Protein AF-A0A9P6WSC3-F1 (afdb_monomer_lite)

InterPro domains:
  IPR002171 Large ribosomal subunit protein uL2 [PTHR13691] (2-62)
  IPR008991 Translation protein SH3-like domain superfamily [SSF50104] (2-62)
  IPR014726 Large ribosomal subunit protein uL2, domain 3 [G3DSA:4.10.950.10] (1-64)
  IPR022669 Large ribosomal subunit protein uL2, C-terminal [PF03947] (2-40)
  IPR022669 Large ribosomal subunit protein uL2, C-terminal [SM01382] (1-42)
  IPR022671 Large ribosomal subunit protein uL2, conserved site [PS00467] (8-19)

pLDDT: mean 75.29, std 16.44, range [42.31, 92.0]

Organism: Rhizopus oryzae (NCBI:txid64495)

Radius of gyration: 22.75 Å; chains: 1; bounding box: 71×37×46 Å

Foldseek 3Di:
DVVVVDDDDDDLCPADVQQAVNHDDDDRDDCPDAPADRVRHGPPPDDPDDDPVCPVVDPDDDDDPDDPPDPDPPPPPDDPDDDDD

Secondary structure (DSSP, 8-state):
-GGGTPPP---GGGS-TTT-TT--SSSS---SS--B-TTS-BSSS------STTTTT-SSPPPPS--PPP--------PPP----

Sequence (85 aa):
MRWRGIRPTVRGVAMNPVDHPHGGGEGRTGEAREPVSPWGTPAKGFKTRRNKRTNNMIVQRRKRKWTRPSRAKTRSRSRPGRAVR

Structure (mmCIF, N/CA/C/O backbone):
data_AF-A0A9P6WSC3-F1
#
_entry.id   AF-A0A9P6WSC3-F1
#
loop_
_atom_site.group_PDB
_atom_site.id
_atom_site.type_symbol
_atom_site.label_atom_id
_atom_site.label_alt_id
_atom_site.label_comp_id
_atom_site.label_asym_id
_atom_site.label_entity_id
_atom_site.label_seq_id
_atom_site.pdbx_PDB_ins_code
_atom_site.Cartn_x
_atom_site.Cartn_y
_atom_site.Cartn_z
_atom_site.occupancy
_atom_site.B_iso_or_equiv
_atom_site.auth_seq_id
_atom_site.auth_comp_id
_atom_site.auth_asym_id
_atom_site.auth_atom_id
_atom_site.pdbx_PDB_model_num
ATOM 1 N N . MET A 1 1 ? -3.736 -23.514 -9.584 1.00 62.12 1 MET A N 1
ATOM 2 C CA . MET A 1 1 ? -4.528 -22.398 -9.002 1.00 62.12 1 MET A CA 1
ATOM 3 C C . MET A 1 1 ? -5.675 -21.923 -9.897 1.00 62.12 1 MET A C 1
ATOM 5 O O . MET A 1 1 ? -6.687 -21.497 -9.359 1.00 62.12 1 MET A O 1
ATOM 9 N N . ARG A 1 2 ? -5.566 -22.035 -11.232 1.00 82.00 2 ARG A N 1
ATOM 10 C CA . ARG A 1 2 ? -6.599 -21.561 -12.176 1.00 82.00 2 ARG A CA 1
ATOM 11 C C .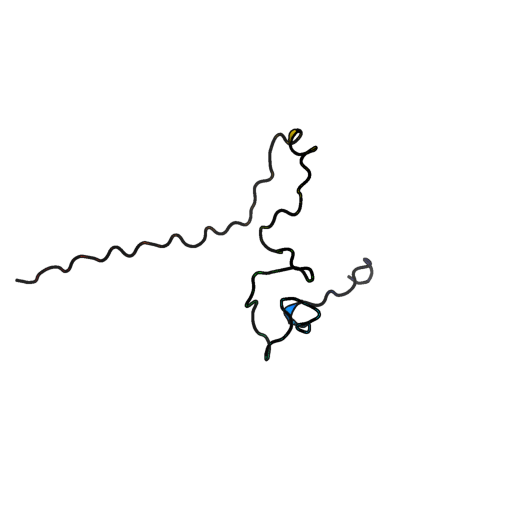 ARG A 1 2 ? -7.985 -22.186 -11.959 1.00 82.00 2 ARG A C 1
ATOM 13 O O . ARG A 1 2 ? -8.977 -21.485 -12.064 1.00 82.00 2 ARG A O 1
ATOM 20 N N . TRP A 1 3 ? -8.052 -23.448 -11.533 1.00 86.38 3 TRP A N 1
ATOM 21 C CA . TRP A 1 3 ? -9.319 -24.125 -11.210 1.00 86.38 3 TRP A CA 1
ATOM 22 C C . TRP A 1 3 ? -10.037 -23.564 -9.975 1.00 86.38 3 TRP A C 1
ATOM 24 O O . TRP A 1 3 ? -11.216 -23.813 -9.784 1.00 86.38 3 TRP A O 1
ATOM 34 N N . ARG A 1 4 ? -9.342 -22.774 -9.145 1.00 90.62 4 ARG A N 1
ATOM 35 C CA . ARG A 1 4 ? -9.927 -22.064 -7.996 1.00 90.62 4 ARG A CA 1
ATOM 36 C C . ARG A 1 4 ? -10.395 -20.644 -8.361 1.00 90.62 4 ARG A C 1
ATOM 38 O O . ARG A 1 4 ? -10.595 -19.835 -7.467 1.00 90.62 4 ARG A O 1
ATOM 45 N N . GLY A 1 5 ? -10.479 -20.307 -9.654 1.00 92.00 5 GLY A N 1
ATOM 46 C CA . GLY A 1 5 ? -10.887 -18.978 -10.131 1.00 92.00 5 GLY A CA 1
ATOM 47 C C . GLY A 1 5 ? -9.827 -17.879 -9.979 1.00 92.00 5 GLY A C 1
ATOM 48 O O . GLY A 1 5 ? -10.117 -16.706 -10.193 1.00 92.00 5 GLY A O 1
ATOM 49 N N . ILE A 1 6 ? -8.587 -18.225 -9.621 1.00 90.62 6 ILE A N 1
ATOM 50 C CA . ILE A 1 6 ? -7.523 -17.239 -9.395 1.00 90.62 6 ILE A CA 1
ATOM 51 C C . ILE A 1 6 ? -6.772 -16.976 -10.703 1.00 90.62 6 ILE A C 1
ATOM 53 O O . ILE A 1 6 ? -6.128 -17.873 -11.262 1.00 90.62 6 ILE A O 1
ATOM 57 N N . ARG A 1 7 ? -6.843 -15.725 -11.171 1.00 91.56 7 ARG A N 1
ATOM 58 C CA . ARG A 1 7 ? -6.090 -15.211 -12.325 1.00 91.56 7 ARG A CA 1
ATOM 59 C C . ARG A 1 7 ? -4.674 -14.794 -11.898 1.00 91.56 7 ARG A C 1
ATOM 61 O O . ARG A 1 7 ? -4.482 -14.405 -10.746 1.00 91.56 7 ARG A O 1
ATOM 68 N N . PRO A 1 8 ? -3.676 -14.874 -12.795 1.00 91.94 8 PRO A N 1
ATOM 69 C CA . PRO A 1 8 ? -2.336 -14.384 -12.491 1.00 91.94 8 PRO A CA 1
ATOM 70 C C . PRO A 1 8 ? -2.362 -12.876 -12.198 1.00 91.94 8 PRO A C 1
ATOM 72 O O . PRO A 1 8 ? -3.007 -12.114 -12.913 1.00 91.94 8 PRO A O 1
ATOM 75 N N . THR A 1 9 ? -1.640 -12.453 -11.160 1.00 91.12 9 THR A N 1
ATOM 76 C CA . THR A 1 9 ? -1.444 -11.040 -10.804 1.00 91.12 9 THR A CA 1
ATOM 77 C C . THR A 1 9 ? -0.033 -10.599 -11.180 1.00 91.12 9 THR A C 1
ATOM 79 O O . THR A 1 9 ? 0.940 -11.244 -10.782 1.00 91.12 9 THR A O 1
ATOM 82 N N . VAL A 1 10 ? 0.086 -9.493 -11.912 1.00 90.94 10 VAL A N 1
ATOM 83 C CA . VAL A 1 10 ? 1.375 -8.907 -12.312 1.00 90.94 10 VAL A CA 1
ATOM 84 C C . VAL A 1 10 ? 1.897 -7.989 -11.200 1.00 90.94 10 VAL A C 1
ATOM 86 O O . VAL A 1 10 ? 1.117 -7.310 -10.535 1.00 90.94 10 VAL A O 1
ATOM 89 N N . ARG A 1 11 ? 3.215 -7.988 -10.960 1.00 88.50 11 ARG A N 1
ATOM 90 C CA . ARG A 1 11 ? 3.854 -7.116 -9.956 1.00 88.50 11 ARG A CA 1
ATOM 91 C C . ARG A 1 11 ? 3.970 -5.685 -10.486 1.00 88.50 11 ARG A C 1
ATOM 93 O O . ARG A 1 11 ? 4.357 -5.510 -11.634 1.00 88.50 11 ARG A O 1
ATOM 100 N N . GLY A 1 12 ? 3.762 -4.688 -9.624 1.00 86.19 12 GLY A N 1
ATOM 101 C CA . GLY A 1 12 ? 3.859 -3.266 -9.985 1.00 86.19 12 GLY A CA 1
ATOM 102 C C . GLY A 1 12 ? 5.218 -2.823 -10.540 1.00 86.19 12 GLY A C 1
ATOM 103 O O . GLY A 1 12 ? 5.263 -1.988 -11.429 1.00 86.19 12 GLY A O 1
ATOM 104 N N . VAL A 1 13 ? 6.315 -3.443 -10.089 1.00 84.88 13 VAL A N 1
ATOM 105 C CA . VAL A 1 13 ? 7.684 -3.178 -10.589 1.00 84.88 13 VAL A CA 1
ATOM 106 C C . VAL A 1 13 ? 7.851 -3.525 -12.075 1.00 84.88 13 VAL A C 1
ATOM 108 O O . VAL A 1 13 ? 8.704 -2.972 -12.750 1.00 84.88 13 VAL A O 1
ATOM 111 N N . ALA A 1 14 ? 7.045 -4.455 -12.595 1.00 85.56 14 ALA A N 1
ATOM 112 C CA . ALA A 1 14 ? 7.095 -4.864 -13.998 1.00 85.56 14 ALA A CA 1
ATOM 113 C C . ALA A 1 14 ? 6.169 -4.031 -14.905 1.00 85.56 14 ALA A C 1
ATOM 115 O O . ALA A 1 14 ? 6.051 -4.341 -16.086 1.00 85.56 14 ALA A O 1
ATOM 116 N N . MET A 1 15 ? 5.462 -3.042 -14.351 1.00 89.06 15 MET A N 1
ATOM 117 C CA . MET A 1 15 ? 4.516 -2.199 -15.084 1.00 89.06 15 MET A CA 1
ATOM 118 C C . MET A 1 15 ? 5.180 -0.898 -15.552 1.00 89.06 15 MET A C 1
ATOM 120 O O . MET A 1 15 ? 6.296 -0.572 -15.146 1.00 89.06 15 MET A O 1
ATOM 124 N N . ASN A 1 16 ? 4.478 -0.136 -16.389 1.00 87.38 16 ASN A N 1
ATOM 125 C CA . ASN A 1 16 ? 4.919 1.190 -16.816 1.00 87.38 16 ASN A CA 1
ATOM 126 C C . ASN A 1 16 ? 4.672 2.237 -15.708 1.00 87.38 16 ASN A C 1
ATOM 128 O O . ASN A 1 16 ? 3.797 2.028 -14.861 1.00 87.38 16 ASN A O 1
ATOM 132 N N . PRO A 1 17 ? 5.362 3.396 -15.730 1.00 84.50 17 PRO A N 1
ATOM 133 C CA . PRO A 1 17 ? 5.148 4.483 -14.764 1.00 84.50 17 PRO A CA 1
ATOM 134 C C . PRO A 1 17 ? 3.703 4.992 -14.663 1.00 84.50 17 PRO A C 1
ATOM 136 O O . PRO A 1 17 ? 3.294 5.472 -13.609 1.00 84.50 17 PRO A O 1
ATOM 139 N N . VAL A 1 18 ? 2.937 4.905 -15.756 1.00 85.94 18 VAL A N 1
ATOM 140 C CA . VAL A 1 18 ? 1.527 5.325 -15.813 1.00 85.94 18 VAL A CA 1
ATOM 141 C C . VAL A 1 18 ? 0.593 4.341 -15.103 1.00 85.94 18 VAL A C 1
ATOM 143 O O . VAL A 1 18 ? -0.392 4.749 -14.495 1.00 85.94 18 VAL A O 1
ATOM 146 N N . ASP A 1 19 ? 0.926 3.051 -15.140 1.00 86.88 19 ASP A N 1
ATOM 147 C CA . ASP A 1 19 ? 0.054 1.970 -14.673 1.00 86.88 19 ASP A CA 1
ATOM 148 C C . ASP A 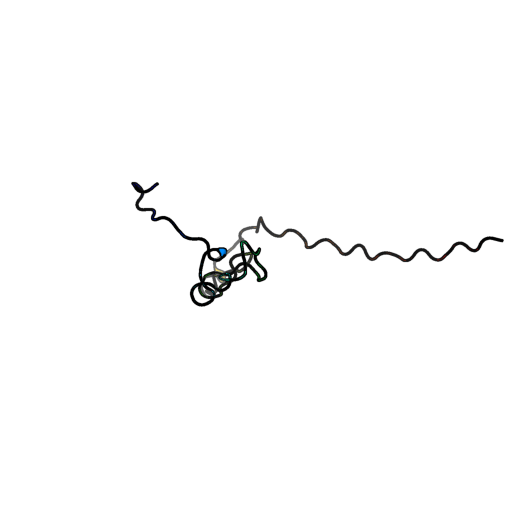1 19 ? 0.260 1.663 -13.186 1.00 86.88 19 ASP A C 1
ATOM 150 O O . ASP A 1 19 ? -0.661 1.230 -12.489 1.00 86.88 19 ASP A O 1
ATOM 154 N N . HIS A 1 20 ? 1.481 1.865 -12.682 1.00 86.94 20 HIS A N 1
ATOM 155 C CA . HIS A 1 20 ? 1.800 1.620 -11.284 1.00 86.94 20 HIS A CA 1
ATOM 156 C C . HIS A 1 20 ? 2.777 2.659 -10.738 1.00 86.94 20 HIS A C 1
ATOM 158 O O . HIS A 1 20 ? 3.801 2.923 -11.367 1.00 86.94 20 HIS A O 1
ATOM 164 N N . PRO A 1 21 ? 2.601 3.122 -9.486 1.00 86.62 21 PRO A N 1
ATOM 165 C CA . PRO A 1 21 ? 3.575 3.994 -8.820 1.00 86.62 21 PRO A CA 1
ATOM 166 C C . PRO A 1 21 ? 4.979 3.391 -8.612 1.00 86.62 21 PRO A C 1
ATOM 168 O O . PRO A 1 21 ? 5.865 4.078 -8.103 1.00 86.62 21 PRO A O 1
ATOM 171 N N . HIS A 1 22 ? 5.158 2.105 -8.929 1.00 85.62 22 HIS A N 1
ATOM 172 C CA . HIS A 1 22 ? 6.435 1.376 -8.876 1.00 85.62 22 HIS A CA 1
ATOM 173 C C . HIS A 1 22 ? 6.923 0.977 -10.268 1.00 85.62 22 HIS A C 1
ATOM 175 O O . HIS A 1 22 ? 7.920 0.272 -10.366 1.00 85.62 22 HIS A O 1
ATOM 181 N N . GLY A 1 23 ? 6.183 1.350 -11.309 1.00 84.00 23 GLY A N 1
ATOM 182 C CA . GLY A 1 23 ? 6.507 1.007 -12.676 1.00 84.00 23 GLY A CA 1
ATOM 183 C C . GLY A 1 23 ? 7.597 1.905 -13.251 1.00 84.00 23 GLY A C 1
ATOM 184 O O . GLY A 1 23 ? 7.756 3.058 -12.845 1.00 84.00 23 GLY A O 1
ATOM 185 N N . GLY A 1 24 ? 8.315 1.363 -14.230 1.00 82.94 24 GLY A N 1
ATOM 186 C CA . GLY A 1 24 ? 9.433 2.010 -14.912 1.00 82.94 24 GLY A CA 1
ATOM 187 C C . GLY A 1 24 ? 10.776 1.958 -14.181 1.00 82.94 24 GLY A C 1
ATOM 188 O O . GLY A 1 24 ? 10.927 1.344 -13.126 1.00 82.94 24 GLY A O 1
ATOM 189 N N . GLY A 1 25 ? 11.763 2.617 -14.790 1.00 77.25 25 GLY A N 1
ATOM 190 C CA . GLY A 1 25 ? 13.181 2.489 -14.453 1.00 77.25 25 GLY A CA 1
ATOM 191 C C . GLY A 1 25 ? 13.922 1.564 -15.422 1.00 77.25 25 GLY A C 1
ATOM 192 O O . GLY A 1 25 ? 13.318 0.73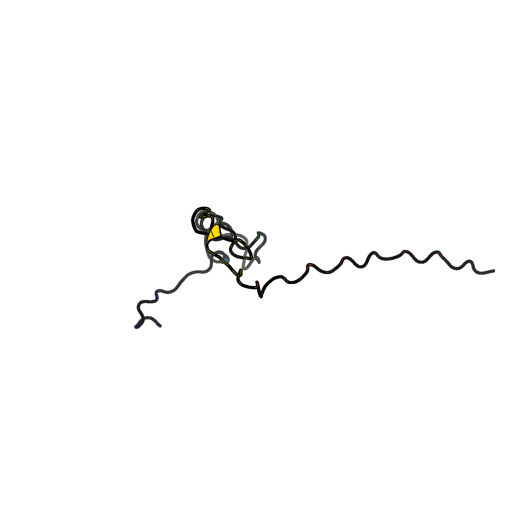8 -16.106 1.00 77.25 25 GLY A O 1
ATOM 193 N N . GLU A 1 26 ? 15.241 1.728 -15.508 1.00 77.81 26 GLU A N 1
ATOM 194 C CA . GLU A 1 26 ? 16.102 0.843 -16.292 1.00 77.81 26 GLU A CA 1
ATOM 195 C C . GLU A 1 26 ? 16.374 -0.449 -15.504 1.00 77.81 26 GLU A C 1
ATOM 197 O O . GLU A 1 26 ? 16.921 -0.435 -14.399 1.00 77.81 26 GLU A O 1
ATOM 202 N N . GLY A 1 27 ? 15.982 -1.593 -16.067 1.00 72.31 27 GLY A N 1
ATOM 203 C CA . GLY A 1 27 ? 16.187 -2.904 -15.450 1.00 72.31 27 GLY A CA 1
ATOM 204 C C . GLY A 1 27 ? 15.257 -3.199 -14.263 1.00 72.31 27 GLY A C 1
ATOM 205 O O . GLY A 1 27 ? 14.130 -2.721 -14.180 1.00 72.31 27 GLY A O 1
ATOM 206 N N . ARG A 1 28 ? 15.702 -4.067 -13.342 1.00 68.88 28 ARG A N 1
ATOM 207 C CA . ARG A 1 28 ? 14.959 -4.407 -12.111 1.00 68.88 28 ARG A CA 1
ATOM 208 C C . ARG A 1 28 ? 15.357 -3.465 -10.978 1.00 68.88 28 ARG A C 1
ATOM 210 O O . ARG A 1 28 ? 16.030 -3.879 -10.034 1.00 68.88 28 ARG A O 1
ATOM 217 N N . THR A 1 29 ? 14.948 -2.207 -11.058 1.00 63.09 29 THR A N 1
ATOM 218 C CA . THR A 1 29 ? 15.096 -1.273 -9.939 1.00 63.09 29 THR A CA 1
ATOM 219 C C . THR A 1 29 ? 14.220 -1.715 -8.764 1.00 63.09 29 THR A C 1
ATOM 221 O O . THR A 1 29 ? 13.045 -2.046 -8.922 1.00 63.09 29 THR A O 1
ATOM 224 N N . GLY A 1 30 ? 14.810 -1.785 -7.566 1.00 62.00 30 GLY A N 1
ATOM 225 C CA . GLY A 1 30 ? 14.063 -2.046 -6.333 1.00 62.00 30 GLY A CA 1
ATOM 226 C C . GLY A 1 30 ? 13.022 -0.954 -6.054 1.00 62.00 30 GLY A C 1
ATOM 227 O O . GLY A 1 30 ? 13.036 0.096 -6.688 1.00 62.00 30 GLY A O 1
ATOM 228 N N . GLU A 1 31 ? 12.127 -1.196 -5.088 1.00 61.94 31 GLU A N 1
ATOM 229 C CA . GLU A 1 31 ? 11.133 -0.224 -4.597 1.00 61.94 31 GLU A CA 1
ATOM 230 C C . GLU A 1 31 ? 11.833 1.065 -4.113 1.00 61.94 31 GLU A C 1
ATOM 232 O O . GLU A 1 31 ? 12.162 1.209 -2.938 1.00 61.94 31 GLU A O 1
ATOM 237 N N . ALA A 1 32 ? 12.078 2.019 -5.016 1.00 65.31 32 ALA A N 1
ATOM 238 C CA . ALA A 1 32 ? 12.614 3.341 -4.680 1.00 65.31 32 ALA A CA 1
ATOM 239 C C . ALA A 1 32 ? 11.622 4.159 -3.829 1.00 65.31 32 ALA A C 1
ATOM 241 O O . ALA A 1 32 ? 11.986 5.149 -3.199 1.00 65.31 32 ALA A O 1
ATOM 242 N N . ARG A 1 33 ? 10.352 3.733 -3.809 1.00 73.06 33 ARG A N 1
ATOM 243 C CA . ARG A 1 33 ? 9.244 4.335 -3.066 1.00 73.06 33 ARG A CA 1
ATOM 244 C C . ARG A 1 33 ? 8.688 3.334 -2.063 1.00 73.06 33 ARG A C 1
ATOM 246 O O . ARG A 1 33 ? 8.830 2.124 -2.236 1.00 73.06 33 ARG A O 1
ATOM 253 N N . GLU A 1 34 ? 8.010 3.840 -1.033 1.00 81.44 34 GLU A N 1
ATOM 254 C CA . GLU A 1 34 ? 7.288 2.974 -0.107 1.00 81.44 34 GLU A CA 1
ATOM 255 C C . GLU A 1 34 ? 6.319 2.047 -0.867 1.00 81.44 34 GLU A C 1
ATOM 257 O O . GLU A 1 34 ? 5.759 2.435 -1.900 1.00 81.44 34 GLU A O 1
ATOM 262 N N . PRO A 1 35 ? 6.101 0.814 -0.385 1.00 85.62 35 PRO A N 1
ATOM 263 C CA . PRO A 1 35 ? 5.203 -0.118 -1.042 1.00 85.62 35 PRO A CA 1
ATOM 264 C C . PRO A 1 35 ? 3.785 0.428 -1.054 1.00 85.62 35 PRO A C 1
ATOM 266 O O . PRO A 1 35 ? 3.163 0.566 0.003 1.00 85.62 35 PRO A O 1
ATOM 269 N N . VAL A 1 36 ? 3.265 0.706 -2.242 1.00 88.25 36 VAL A N 1
ATOM 270 C CA . VAL A 1 36 ? 1.916 1.218 -2.453 1.00 88.25 36 VAL A CA 1
ATOM 271 C C . VAL A 1 36 ? 1.152 0.306 -3.399 1.00 88.25 36 VAL A C 1
ATOM 273 O O . VAL A 1 36 ? 1.723 -0.402 -4.222 1.00 88.25 36 VAL A O 1
ATOM 276 N N . SER A 1 37 ? -0.164 0.318 -3.248 1.00 88.25 37 SER A N 1
ATOM 277 C CA . SER A 1 37 ? -1.093 -0.203 -4.249 1.00 88.25 37 SER A CA 1
ATOM 278 C C . SER A 1 37 ? -1.066 0.657 -5.526 1.00 88.25 37 SER A C 1
ATOM 280 O O . SER A 1 37 ? -0.584 1.794 -5.470 1.00 88.25 37 SER A O 1
ATOM 282 N N . PRO A 1 38 ? -1.650 0.180 -6.644 1.00 87.50 38 PRO A N 1
ATOM 283 C CA . PRO A 1 38 ? -1.755 0.958 -7.884 1.00 87.50 38 PRO A CA 1
ATOM 284 C C . PRO A 1 38 ? -2.388 2.344 -7.683 1.00 87.50 38 PRO A C 1
ATOM 286 O O . PRO A 1 38 ? -2.022 3.303 -8.346 1.00 87.50 38 PRO A O 1
ATOM 289 N N . TRP A 1 39 ? -3.279 2.471 -6.697 1.00 85.81 39 TRP A N 1
ATOM 290 C CA . TRP A 1 39 ? -3.982 3.712 -6.357 1.00 85.81 39 TRP A CA 1
ATOM 291 C C . TRP A 1 39 ? -3.341 4.496 -5.201 1.00 85.81 39 TRP A C 1
ATOM 293 O O . TRP A 1 39 ? -3.985 5.347 -4.593 1.00 85.81 39 TRP A O 1
ATOM 303 N N . GLY A 1 40 ? -2.105 4.174 -4.816 1.00 84.44 40 GLY A N 1
ATOM 304 C CA . GLY A 1 40 ? -1.353 4.945 -3.820 1.00 84.44 40 GLY A CA 1
ATOM 305 C C . GLY A 1 40 ? -1.661 4.623 -2.353 1.00 84.44 40 GLY A C 1
ATOM 306 O O . GLY A 1 40 ? -1.046 5.200 -1.462 1.00 84.44 40 GLY A O 1
ATOM 307 N N . THR A 1 41 ? -2.556 3.673 -2.054 1.00 87.31 41 THR A N 1
ATOM 308 C CA . THR A 1 41 ? -2.745 3.218 -0.661 1.00 87.31 41 THR A CA 1
ATOM 309 C C . THR A 1 41 ? -1.491 2.469 -0.190 1.00 87.31 41 THR A C 1
ATOM 311 O O . THR A 1 41 ? -1.104 1.518 -0.879 1.00 87.31 41 THR A O 1
ATOM 314 N N . PRO A 1 42 ? -0.873 2.818 0.956 1.00 88.12 42 PRO A N 1
ATOM 315 C CA . PRO A 1 42 ? 0.322 2.128 1.437 1.00 88.12 42 PRO A CA 1
ATOM 316 C C . PRO A 1 42 ? 0.026 0.666 1.792 1.00 88.12 42 PRO A C 1
ATOM 318 O O . PRO A 1 42 ? -0.907 0.364 2.538 1.00 88.12 42 PRO A O 1
ATOM 321 N N . ALA A 1 43 ? 0.834 -0.254 1.273 1.00 85.69 43 ALA A N 1
ATOM 322 C CA . ALA A 1 43 ? 0.651 -1.693 1.448 1.00 85.69 43 ALA A CA 1
ATOM 323 C C . ALA A 1 43 ? 1.225 -2.208 2.779 1.00 85.69 43 ALA A C 1
ATOM 325 O O . ALA A 1 43 ? 0.736 -3.193 3.337 1.00 85.69 43 ALA A O 1
ATOM 326 N N . LYS A 1 44 ? 2.255 -1.545 3.323 1.00 83.50 44 LYS A N 1
ATOM 327 C CA . LYS A 1 44 ? 2.881 -1.934 4.596 1.00 83.50 44 LYS A CA 1
ATOM 328 C C . LYS A 1 44 ? 2.357 -1.073 5.746 1.00 83.50 44 LYS A C 1
ATOM 330 O O . LYS A 1 44 ? 2.490 0.141 5.753 1.00 83.50 44 LYS A O 1
ATOM 335 N N . GLY A 1 45 ? 1.795 -1.716 6.770 1.00 81.00 45 GLY A N 1
ATOM 336 C CA . GLY A 1 45 ? 1.528 -1.098 8.077 1.00 81.00 45 GLY A CA 1
ATOM 337 C C . GLY A 1 45 ? 0.356 -0.109 8.162 1.00 81.00 45 GLY A C 1
ATOM 338 O O . GLY A 1 45 ? -0.021 0.246 9.283 1.00 81.00 45 GLY A O 1
ATOM 339 N N . PHE A 1 46 ? -0.249 0.287 7.041 1.00 84.75 46 PHE A N 1
ATOM 340 C CA . PHE A 1 46 ? -1.392 1.199 7.012 1.00 84.75 46 PHE A CA 1
ATOM 341 C C . PHE A 1 46 ? -2.702 0.504 7.412 1.00 84.75 46 PHE A C 1
ATOM 343 O O . PHE A 1 46 ? -2.992 -0.624 7.011 1.00 84.75 46 PHE A O 1
ATOM 350 N N . LYS A 1 47 ? -3.512 1.175 8.240 1.00 85.50 47 LYS A N 1
ATOM 351 C CA . LYS A 1 47 ? -4.837 0.687 8.648 1.00 85.50 47 LYS A CA 1
ATOM 352 C C . LYS A 1 47 ? -5.888 1.235 7.688 1.00 85.50 47 LYS A C 1
ATOM 354 O O . LYS A 1 47 ? -6.221 2.409 7.755 1.00 85.50 47 LYS A O 1
ATOM 359 N N . THR A 1 48 ? -6.474 0.366 6.872 1.00 87.38 48 THR A N 1
ATOM 360 C CA . THR A 1 48 ? -7.516 0.751 5.903 1.00 87.38 48 THR A CA 1
ATOM 361 C C . THR A 1 48 ? -8.895 0.982 6.537 1.00 87.38 48 THR A C 1
ATOM 363 O O . THR A 1 48 ? -9.732 1.685 5.976 1.00 87.38 48 THR A O 1
ATOM 366 N N . ARG A 1 49 ? -9.164 0.431 7.732 1.00 87.75 49 ARG A N 1
ATOM 367 C CA . ARG A 1 49 ? -10.463 0.578 8.415 1.00 87.75 49 ARG A CA 1
ATOM 368 C C . ARG A 1 49 ? -10.565 1.911 9.165 1.00 87.75 49 ARG A C 1
ATOM 370 O O . ARG A 1 49 ? -9.861 2.106 10.154 1.00 87.75 49 ARG A O 1
ATOM 377 N N . ARG A 1 50 ? -11.529 2.755 8.771 1.00 85.75 50 ARG A N 1
ATOM 378 C CA . ARG A 1 50 ? -11.801 4.07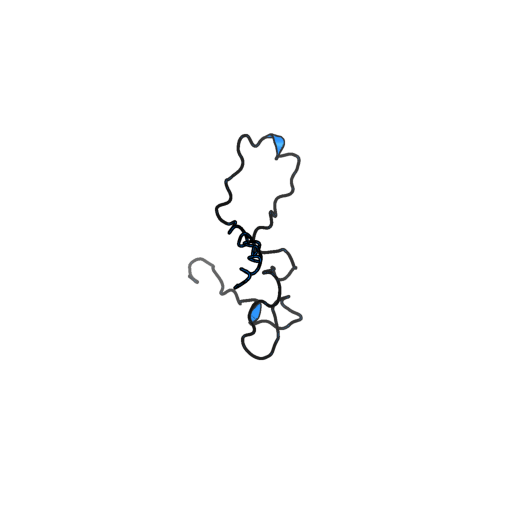9 9.380 1.00 85.75 50 ARG A CA 1
ATOM 379 C C . ARG A 1 50 ? -13.157 4.244 10.086 1.00 85.75 50 ARG A C 1
ATOM 381 O O . ARG A 1 50 ? -13.422 5.309 10.630 1.00 85.75 50 ARG A O 1
ATOM 388 N N . ASN A 1 51 ? -14.025 3.227 10.087 1.00 87.06 51 ASN A N 1
ATOM 389 C CA . ASN A 1 51 ? -15.381 3.354 10.642 1.00 87.06 51 ASN A CA 1
ATOM 390 C C . ASN A 1 51 ? -15.354 3.649 12.156 1.00 87.06 51 ASN A C 1
ATOM 392 O O . ASN A 1 51 ? -14.871 2.821 12.932 1.00 87.06 51 ASN A O 1
ATOM 396 N N . LYS A 1 52 ? -15.882 4.817 12.551 1.00 83.38 52 LYS A N 1
ATOM 397 C CA . LYS A 1 52 ? -15.970 5.280 13.944 1.00 83.38 52 LYS A CA 1
ATOM 398 C C . LYS A 1 52 ? -17.100 4.597 14.724 1.00 83.38 52 LYS A C 1
ATOM 400 O O . LYS A 1 52 ? -16.880 4.236 15.874 1.00 83.38 52 LYS A O 1
ATOM 405 N N . ARG A 1 53 ? -18.253 4.332 14.094 1.00 86.06 53 ARG A N 1
ATOM 406 C CA . ARG A 1 53 ? -19.457 3.775 14.746 1.00 86.06 53 ARG A CA 1
ATOM 407 C C . ARG A 1 53 ? -19.186 2.433 15.421 1.00 86.06 53 ARG A C 1
ATOM 409 O O . ARG A 1 53 ? -19.627 2.192 16.534 1.00 86.06 53 ARG A O 1
ATOM 416 N N . THR A 1 54 ? -18.427 1.567 14.761 1.00 84.94 54 THR A N 1
ATOM 417 C CA . THR A 1 54 ? -18.159 0.215 15.265 1.00 84.94 54 THR A CA 1
ATOM 418 C C . THR A 1 54 ? -16.907 0.123 16.131 1.00 84.94 54 THR A C 1
ATOM 420 O O . THR A 1 54 ? -16.615 -0.947 16.652 1.00 84.94 54 THR A O 1
ATOM 423 N N . ASN A 1 55 ? -16.140 1.209 16.286 1.00 84.06 55 ASN A N 1
ATOM 424 C CA . ASN A 1 55 ? -14.930 1.193 17.112 1.00 84.06 55 ASN A CA 1
ATOM 425 C C . ASN A 1 55 ? -15.233 1.050 18.600 1.00 84.06 55 ASN A C 1
ATOM 427 O O . ASN A 1 55 ? -14.420 0.463 19.308 1.00 84.06 55 ASN A O 1
ATOM 431 N N . ASN A 1 56 ? -16.382 1.563 19.039 1.00 85.00 56 ASN A N 1
ATOM 432 C CA . ASN A 1 56 ? -16.771 1.592 20.447 1.00 85.00 56 ASN A CA 1
ATOM 433 C C . ASN A 1 56 ? -17.196 0.209 20.964 1.00 85.00 56 ASN A C 1
ATOM 435 O O . ASN A 1 56 ? -17.159 -0.032 22.159 1.00 85.00 56 ASN A O 1
ATOM 439 N N . MET A 1 57 ? -17.541 -0.717 20.063 1.00 90.88 57 MET A N 1
ATOM 440 C CA . MET A 1 57 ? -17.923 -2.095 20.402 1.00 90.88 57 MET A CA 1
ATOM 441 C C . MET A 1 57 ? -16.715 -3.047 20.517 1.00 90.88 57 MET A C 1
ATOM 443 O O . MET A 1 57 ? -16.884 -4.246 20.712 1.00 90.88 57 MET A O 1
ATOM 447 N N . ILE A 1 58 ? -15.483 -2.552 20.347 1.00 87.44 58 ILE A N 1
ATOM 448 C CA . ILE A 1 58 ? -14.273 -3.387 20.341 1.00 87.44 58 ILE A CA 1
ATOM 449 C C . ILE A 1 58 ? -13.647 -3.405 21.739 1.00 87.44 58 ILE A C 1
ATOM 451 O O . ILE A 1 58 ? -12.985 -2.443 22.119 1.00 87.44 58 ILE A O 1
ATOM 455 N N . VAL A 1 59 ? -13.774 -4.532 22.447 1.00 89.19 59 VAL A N 1
ATOM 456 C CA . VAL A 1 59 ? -13.195 -4.732 23.793 1.00 89.19 59 VAL A CA 1
ATOM 457 C C . VAL A 1 59 ? -11.666 -4.855 23.749 1.00 89.19 59 VAL A C 1
ATOM 459 O O . VAL A 1 59 ? -10.965 -4.231 24.539 1.00 89.19 59 VAL A O 1
ATOM 462 N N . GLN A 1 60 ? -11.114 -5.597 22.780 1.00 89.00 60 GLN A N 1
ATOM 463 C CA . GLN A 1 60 ? -9.664 -5.744 22.612 1.00 89.00 60 GLN A CA 1
ATOM 464 C C . GLN A 1 60 ? -9.250 -5.641 21.142 1.00 89.00 60 GLN A C 1
ATOM 466 O O . GLN A 1 60 ? -9.839 -6.245 20.244 1.00 89.00 60 GLN A O 1
ATOM 471 N N . ARG A 1 61 ? -8.192 -4.867 20.872 1.00 86.12 61 ARG A N 1
ATOM 472 C CA . ARG A 1 61 ? -7.641 -4.707 19.519 1.00 86.12 61 ARG A CA 1
ATOM 473 C C . ARG A 1 61 ? -6.638 -5.814 19.192 1.00 86.12 61 ARG A C 1
ATOM 475 O O . ARG A 1 61 ? -5.835 -6.212 20.028 1.00 86.12 61 ARG A O 1
ATOM 482 N N . ARG A 1 62 ? -6.619 -6.247 17.926 1.00 87.75 62 ARG A N 1
ATOM 483 C CA . ARG A 1 62 ? -5.650 -7.235 17.418 1.00 87.75 62 ARG A CA 1
ATOM 484 C C . ARG A 1 62 ? -4.207 -6.726 17.559 1.00 87.75 62 ARG A C 1
ATOM 486 O O . ARG A 1 62 ? -3.889 -5.633 17.079 1.00 87.75 62 ARG A O 1
ATOM 493 N N . LYS A 1 63 ? -3.325 -7.540 18.154 1.00 84.31 63 LYS A N 1
ATOM 494 C CA . LYS A 1 63 ? -1.880 -7.264 18.259 1.00 84.31 63 LYS A CA 1
ATOM 495 C C . LYS A 1 63 ? -1.239 -7.313 16.868 1.00 84.31 63 LYS A C 1
ATOM 497 O O . LYS A 1 63 ? -1.379 -8.297 16.143 1.00 84.31 63 LYS A O 1
ATOM 502 N N . ARG A 1 64 ? -0.532 -6.249 16.475 1.00 77.62 64 ARG A N 1
ATOM 503 C CA . ARG A 1 64 ? 0.221 -6.217 15.209 1.00 77.62 64 ARG A CA 1
ATOM 504 C C . ARG A 1 64 ? 1.493 -7.051 15.366 1.00 77.62 64 ARG A C 1
ATOM 506 O O . ARG A 1 64 ? 2.290 -6.772 16.251 1.00 77.62 64 ARG A O 1
ATOM 513 N N . LYS A 1 65 ? 1.685 -8.047 14.494 1.00 72.06 65 LYS A N 1
ATOM 514 C CA . LYS A 1 65 ? 2.902 -8.883 14.459 1.00 72.06 65 LYS A CA 1
ATOM 515 C C . LYS A 1 65 ? 4.062 -8.242 13.683 1.00 72.06 65 LYS A C 1
ATOM 517 O O . LYS A 1 65 ? 5.196 -8.671 13.827 1.00 72.06 65 LYS A O 1
ATOM 522 N N . TRP A 1 66 ? 3.794 -7.205 12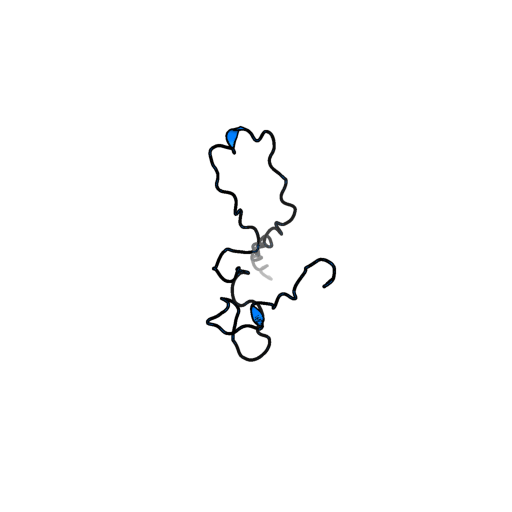.884 1.00 60.25 66 TRP A N 1
ATOM 523 C CA . TRP A 1 66 ? 4.782 -6.594 11.992 1.00 60.25 66 TRP A CA 1
ATOM 524 C C . TRP A 1 66 ? 5.002 -5.114 12.315 1.00 60.25 66 TRP A C 1
ATOM 526 O O . TRP A 1 66 ? 4.430 -4.213 11.704 1.00 60.25 66 TRP A O 1
ATOM 536 N N . THR A 1 67 ? 5.855 -4.877 13.301 1.00 52.88 67 THR A N 1
ATOM 537 C CA . THR A 1 67 ? 6.626 -3.641 13.447 1.00 52.88 67 THR A CA 1
ATOM 538 C C . THR A 1 67 ? 8.040 -4.091 13.767 1.00 52.88 67 THR A C 1
ATOM 540 O O . THR A 1 67 ? 8.319 -4.474 14.899 1.00 52.88 67 THR A O 1
ATOM 543 N N . ARG A 1 68 ? 8.932 -4.107 12.772 1.00 45.09 68 ARG A N 1
ATOM 544 C CA . ARG A 1 68 ? 10.363 -4.075 13.091 1.00 45.09 68 ARG A CA 1
ATOM 545 C C . ARG A 1 68 ? 10.563 -2.730 13.796 1.00 45.09 68 ARG A C 1
ATOM 547 O O . ARG A 1 68 ? 10.218 -1.728 13.166 1.00 45.09 68 ARG A O 1
ATOM 554 N N . PRO A 1 69 ? 11.027 -2.654 15.055 1.00 44.88 69 PRO A N 1
ATOM 555 C CA . PRO A 1 69 ? 11.502 -1.376 15.551 1.00 44.88 69 PRO A CA 1
ATOM 556 C C . PRO A 1 69 ? 12.606 -0.951 14.582 1.00 44.88 69 PRO A C 1
ATOM 558 O O . PRO A 1 69 ? 13.551 -1.704 14.331 1.00 44.88 69 PRO A O 1
ATOM 561 N N . SER A 1 70 ? 12.432 0.203 13.941 1.00 44.84 70 SER A N 1
ATOM 562 C CA . SER A 1 70 ? 13.528 0.876 13.255 1.00 44.84 70 SER A CA 1
ATOM 563 C C . SER A 1 70 ? 14.706 0.871 14.219 1.00 44.84 70 SER A C 1
ATOM 565 O O . SER A 1 70 ? 14.534 1.313 15.356 1.00 44.84 70 SER A O 1
ATOM 567 N N . ARG A 1 71 ? 15.836 0.290 13.789 1.00 45.75 71 ARG A N 1
ATOM 568 C CA . ARG A 1 71 ? 17.121 0.260 14.500 1.00 45.75 71 ARG A CA 1
ATOM 569 C C . ARG A 1 71 ? 17.202 1.443 15.462 1.00 45.75 71 ARG A C 1
ATOM 571 O O . ARG A 1 71 ? 17.209 2.585 15.003 1.00 45.75 71 ARG A O 1
ATOM 578 N N . ALA A 1 72 ? 17.227 1.174 16.767 1.00 43.38 72 ALA A N 1
ATOM 579 C CA . ALA A 1 72 ? 17.611 2.186 17.732 1.00 43.38 72 ALA A CA 1
ATOM 580 C C . ALA A 1 72 ? 18.926 2.783 17.219 1.00 43.38 72 ALA A C 1
ATOM 582 O O . ALA A 1 72 ? 19.904 2.053 17.050 1.00 43.38 72 ALA A O 1
ATOM 583 N N . LYS A 1 73 ? 18.929 4.074 16.869 1.00 42.31 73 LYS A N 1
ATOM 584 C CA . LYS A 1 73 ? 20.170 4.808 16.627 1.00 42.31 73 LYS A CA 1
ATOM 585 C C . LYS A 1 73 ? 20.955 4.691 17.928 1.00 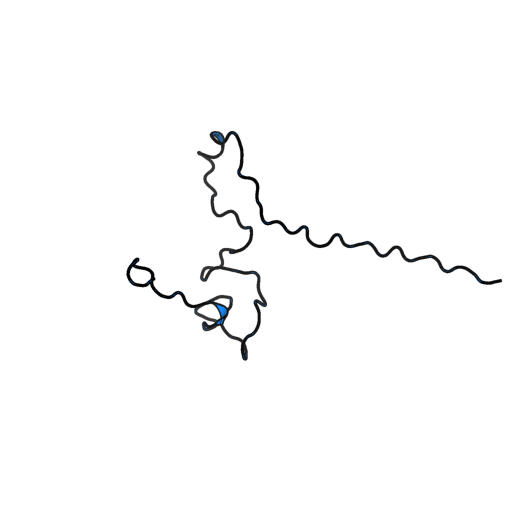42.31 73 LYS A C 1
ATOM 587 O O . LYS A 1 73 ? 20.665 5.398 18.890 1.00 42.31 73 LYS A O 1
ATOM 592 N N . THR A 1 74 ? 21.916 3.777 17.979 1.00 44.38 74 THR A N 1
ATOM 593 C CA . THR A 1 74 ? 22.998 3.836 18.951 1.00 44.38 74 THR A CA 1
ATOM 594 C C . THR A 1 74 ? 23.650 5.192 18.728 1.00 44.38 74 THR A C 1
ATOM 596 O O . THR A 1 74 ? 24.350 5.387 17.736 1.00 44.38 74 THR A O 1
ATOM 599 N N . ARG A 1 75 ? 23.336 6.169 19.589 1.00 44.41 75 ARG A N 1
ATOM 600 C CA . ARG A 1 75 ? 24.099 7.414 19.682 1.00 44.41 75 ARG A CA 1
ATOM 601 C C . ARG A 1 75 ? 25.536 6.973 19.921 1.00 44.41 75 ARG A C 1
ATOM 603 O O . ARG A 1 75 ? 25.842 6.443 20.986 1.00 44.41 75 ARG A O 1
ATOM 610 N N . SER A 1 76 ? 26.385 7.128 18.914 1.00 42.34 76 SER A N 1
ATOM 611 C CA . SER A 1 76 ? 27.828 7.035 19.061 1.00 42.34 76 SER A CA 1
ATOM 612 C C . SER A 1 76 ? 28.225 8.076 20.102 1.00 42.34 76 SER A C 1
ATOM 614 O O . SER A 1 76 ? 28.296 9.268 19.809 1.00 42.34 76 SER A O 1
ATOM 616 N N . ARG A 1 77 ? 28.398 7.643 21.353 1.00 50.72 77 ARG A N 1
ATOM 617 C CA . ARG A 1 77 ? 29.104 8.431 22.358 1.00 50.72 77 ARG A CA 1
ATOM 618 C C . ARG A 1 77 ? 30.534 8.558 21.845 1.00 50.72 77 ARG A C 1
ATOM 620 O O . ARG A 1 77 ? 31.283 7.585 21.861 1.00 50.72 77 ARG A O 1
ATOM 627 N N . SER A 1 78 ? 30.874 9.734 21.334 1.00 50.44 78 SER A N 1
ATOM 628 C CA . SER A 1 78 ? 32.252 10.161 21.125 1.00 50.44 78 SER A CA 1
ATOM 629 C C . SER A 1 78 ? 33.021 9.929 22.427 1.00 50.44 78 SER A C 1
ATOM 631 O O . SER A 1 78 ? 32.702 10.526 23.456 1.00 50.44 78 SER A O 1
ATOM 633 N N . ARG A 1 79 ? 33.986 9.006 22.404 1.00 54.50 79 ARG A N 1
ATOM 634 C CA . ARG A 1 79 ? 34.961 8.837 23.486 1.00 54.50 79 ARG A CA 1
ATOM 635 C C . ARG A 1 79 ? 35.798 10.122 23.548 1.00 54.50 79 ARG A C 1
ATOM 637 O O . ARG A 1 79 ? 36.355 10.479 22.511 1.00 54.50 79 ARG A O 1
ATOM 644 N N . PRO A 1 80 ? 35.909 10.822 24.689 1.00 50.09 80 PRO A N 1
ATOM 645 C CA . PRO A 1 80 ? 36.910 11.871 24.814 1.00 50.09 80 PRO A CA 1
ATOM 646 C C . PRO A 1 80 ? 38.302 11.227 24.783 1.00 50.09 80 PRO A C 1
ATOM 648 O O . PRO A 1 80 ? 38.531 10.183 25.399 1.00 50.09 80 PRO A O 1
ATOM 651 N N . GLY A 1 81 ? 39.197 11.825 23.995 1.00 48.41 81 GLY A N 1
ATOM 652 C CA . GLY A 1 81 ? 40.570 11.375 23.807 1.00 48.41 81 GLY A CA 1
ATOM 653 C C . GLY A 1 81 ? 41.313 11.279 25.136 1.00 48.41 81 GLY A C 1
ATOM 654 O O . GLY A 1 81 ? 41.281 12.191 25.959 1.00 48.41 81 GLY A O 1
ATOM 655 N N . ARG A 1 82 ? 41.980 10.144 25.345 1.00 54.16 82 ARG A N 1
ATOM 656 C CA . ARG A 1 82 ? 42.904 9.937 26.456 1.00 54.16 82 ARG A CA 1
ATOM 657 C C . ARG A 1 82 ? 44.189 10.690 26.117 1.00 54.16 82 ARG A C 1
ATOM 659 O O . ARG A 1 82 ? 44.905 10.280 25.210 1.00 54.16 82 ARG A O 1
ATOM 666 N N . ALA A 1 83 ? 44.437 11.794 26.817 1.00 50.12 83 ALA A N 1
ATOM 667 C CA . ALA A 1 83 ? 45.717 12.488 26.797 1.00 50.12 83 ALA A CA 1
ATOM 668 C C . ALA A 1 83 ? 46.833 11.506 27.189 1.00 50.12 83 ALA A C 1
ATOM 670 O O . ALA A 1 83 ? 46.744 10.833 28.220 1.00 50.12 83 ALA A O 1
ATOM 671 N N . VAL A 1 84 ? 47.845 11.395 26.335 1.00 56.25 84 VAL A N 1
ATOM 672 C CA . VAL A 1 84 ? 49.096 10.696 26.627 1.00 56.25 84 VAL A CA 1
ATOM 673 C C . VAL A 1 84 ? 50.042 11.749 27.204 1.00 56.25 84 VAL A C 1
ATOM 675 O O . VAL A 1 84 ? 50.164 12.832 26.634 1.00 56.25 84 VAL A O 1
ATOM 678 N N . ARG A 1 85 ? 50.593 11.452 28.383 1.00 45.16 85 ARG A N 1
ATOM 679 C CA . ARG A 1 85 ? 51.730 12.164 28.975 1.00 45.16 85 ARG A CA 1
ATOM 680 C C . ARG A 1 85 ? 53.014 11.734 28.289 1.00 45.16 85 ARG A C 1
ATOM 682 O O . ARG A 1 85 ? 53.055 10.552 27.881 1.00 45.16 85 ARG A O 1
#